Protein AF-A0A0F0H3V4-F1 (afdb_monomer_lite)

Secondary structure (DSSP, 8-state):
---HHHHHHHHHHHHHHHHTT--HHHHHHHHHHTT--HHHHHHHHHHHTS-HHHHHHHHHH-HHHHHHHHHHHTT-

Organism: Lentzea aerocolonigenes (NCBI:txid68170)

Structure (mmCIF, N/CA/C/O backbone):
data_AF-A0A0F0H3V4-F1
#
_entry.id   AF-A0A0F0H3V4-F1
#
loop_
_atom_site.group_PDB
_atom_site.id
_atom_site.type_symbol
_atom_site.label_atom_id
_atom_site.label_alt_id
_atom_site.label_comp_id
_atom_site.label_asym_id
_atom_site.label_entity_id
_atom_site.label_seq_id
_ato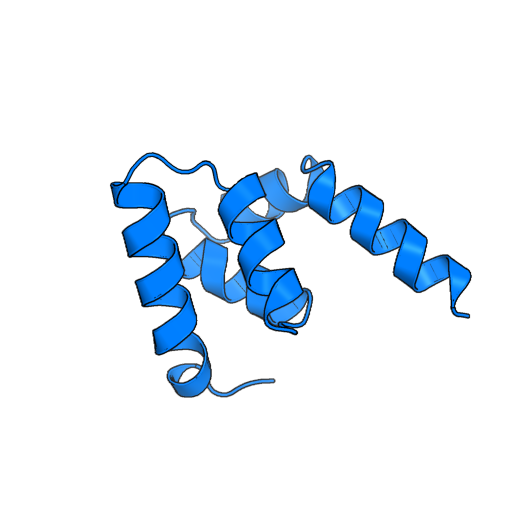m_site.pdbx_PDB_ins_code
_atom_site.Cartn_x
_atom_site.Cartn_y
_atom_site.Cartn_z
_atom_site.occupancy
_atom_site.B_iso_or_equiv
_atom_site.auth_seq_id
_atom_site.auth_comp_id
_atom_site.auth_asym_id
_atom_site.auth_atom_id
_atom_site.pdbx_PDB_model_num
ATOM 1 N N . MET A 1 1 ? 16.867 5.016 -6.961 1.00 54.28 1 MET A N 1
ATOM 2 C CA . MET A 1 1 ? 15.420 5.187 -7.209 1.00 54.28 1 MET A CA 1
ATOM 3 C C . MET A 1 1 ? 15.007 4.036 -8.100 1.00 54.28 1 MET A C 1
ATOM 5 O O . MET A 1 1 ? 15.696 3.838 -9.091 1.00 54.28 1 MET A O 1
ATOM 9 N N . SER A 1 2 ? 14.006 3.247 -7.704 1.00 59.28 2 SER A N 1
ATOM 10 C CA . SER A 1 2 ? 13.435 2.217 -8.586 1.00 59.28 2 SER A CA 1
ATOM 11 C C . SER A 1 2 ? 12.774 2.879 -9.790 1.00 59.28 2 SER A C 1
ATOM 13 O O . SER A 1 2 ? 12.296 4.012 -9.672 1.00 59.28 2 SER A O 1
ATOM 15 N N . ASP A 1 3 ? 12.783 2.199 -10.932 1.00 73.19 3 ASP A N 1
ATOM 16 C CA . ASP A 1 3 ? 12.109 2.688 -12.132 1.00 73.19 3 ASP A CA 1
ATOM 17 C C . ASP A 1 3 ? 10.585 2.672 -11.885 1.00 73.19 3 ASP A C 1
ATOM 19 O O . ASP A 1 3 ? 10.083 1.694 -11.324 1.00 73.19 3 ASP A O 1
ATOM 23 N N . PRO A 1 4 ? 9.822 3.724 -12.240 1.00 69.31 4 PRO A N 1
ATOM 24 C CA . PRO A 1 4 ? 8.365 3.721 -12.105 1.00 69.31 4 PRO A CA 1
ATOM 25 C C . PRO A 1 4 ? 7.709 2.472 -12.711 1.00 69.31 4 PRO A C 1
ATOM 27 O O . PRO A 1 4 ? 6.802 1.910 -12.102 1.00 69.31 4 PRO A O 1
ATOM 30 N N . ALA A 1 5 ? 8.240 1.971 -13.832 1.00 77.00 5 ALA A N 1
ATOM 31 C CA . ALA A 1 5 ? 7.740 0.763 -14.484 1.00 77.00 5 ALA A CA 1
ATOM 32 C C . ALA A 1 5 ? 7.941 -0.516 -13.643 1.00 77.00 5 ALA A C 1
ATOM 34 O O . ALA A 1 5 ? 7.187 -1.479 -13.777 1.00 77.00 5 ALA A O 1
ATOM 35 N N . GLU A 1 6 ? 8.929 -0.544 -12.741 1.00 86.56 6 GLU A N 1
ATOM 36 C CA . GLU A 1 6 ? 9.139 -1.664 -11.812 1.00 86.56 6 GLU A CA 1
ATOM 37 C C . GLU A 1 6 ? 8.104 -1.679 -10.676 1.00 86.56 6 GLU A C 1
ATOM 39 O O . GLU A 1 6 ? 7.905 -2.712 -10.030 1.00 86.56 6 GLU A O 1
ATOM 44 N N . LEU A 1 7 ? 7.439 -0.546 -10.420 1.00 91.00 7 LEU A N 1
ATOM 45 C CA . LEU A 1 7 ? 6.432 -0.413 -9.369 1.00 91.00 7 LEU A CA 1
ATOM 46 C C . LEU A 1 7 ? 5.010 -0.685 -9.855 1.00 91.00 7 LEU A C 1
ATOM 48 O O . LEU A 1 7 ? 4.166 -1.037 -9.029 1.00 91.00 7 LEU A O 1
ATOM 52 N N . ASP A 1 8 ? 4.755 -0.610 -11.161 1.00 92.00 8 ASP A N 1
ATOM 53 C CA . ASP A 1 8 ? 3.435 -0.843 -11.760 1.00 92.00 8 ASP A CA 1
ATOM 54 C C . ASP A 1 8 ? 2.758 -2.142 -11.278 1.00 92.00 8 ASP A C 1
ATOM 56 O O . ASP A 1 8 ? 1.598 -2.085 -10.858 1.00 92.00 8 ASP A O 1
ATOM 60 N N . PRO A 1 9 ? 3.441 -3.307 -11.198 1.00 94.25 9 PRO A N 1
ATOM 61 C CA . PRO A 1 9 ? 2.812 -4.530 -10.693 1.00 94.25 9 PRO A CA 1
ATOM 62 C C . PRO A 1 9 ? 2.358 -4.422 -9.230 1.00 94.25 9 PRO A C 1
ATOM 64 O O . PRO A 1 9 ? 1.403 -5.082 -8.814 1.00 94.25 9 PRO A O 1
ATOM 67 N N . PHE A 1 10 ? 3.044 -3.605 -8.429 1.00 95.38 10 PHE A N 1
ATOM 68 C CA . PHE A 1 10 ? 2.707 -3.368 -7.028 1.00 95.38 10 PHE A CA 1
ATOM 69 C C . PHE A 1 10 ? 1.589 -2.335 -6.879 1.00 95.38 10 PHE A C 1
ATOM 71 O O . PHE A 1 10 ? 0.756 -2.485 -5.986 1.00 95.38 10 PHE A O 1
ATOM 78 N N . VAL A 1 11 ? 1.531 -1.340 -7.767 1.00 94.38 11 VAL A N 1
ATOM 79 C CA . VAL A 1 11 ? 0.420 -0.380 -7.854 1.00 94.38 11 VAL A CA 1
ATOM 80 C C . VAL A 1 11 ? -0.872 -1.095 -8.232 1.00 94.38 11 VAL A C 1
ATOM 82 O O . VAL A 1 11 ? -1.875 -0.946 -7.535 1.00 94.38 11 VAL A O 1
ATOM 85 N N . GLU A 1 12 ? -0.847 -1.937 -9.264 1.00 95.44 12 GLU A N 1
ATOM 86 C CA . GLU A 1 12 ? -2.021 -2.705 -9.693 1.00 95.44 12 GLU A CA 1
ATOM 87 C C . GLU A 1 12 ? -2.490 -3.683 -8.612 1.00 95.44 12 GLU A C 1
ATOM 89 O O . GLU A 1 12 ? -3.683 -3.793 -8.322 1.00 95.44 12 GLU A O 1
ATOM 94 N N . LEU A 1 13 ? -1.551 -4.333 -7.924 1.00 95.31 13 LEU A N 1
ATOM 95 C CA . LEU A 1 13 ? -1.860 -5.155 -6.760 1.00 95.31 13 LEU A CA 1
ATOM 96 C C . LEU A 1 13 ? -2.514 -4.350 -5.629 1.00 95.31 13 LEU A C 1
ATOM 98 O O . LEU A 1 13 ? -3.496 -4.813 -5.046 1.00 95.31 13 LEU A O 1
ATOM 102 N N . ALA A 1 14 ? -1.957 -3.185 -5.288 1.00 95.44 14 ALA A N 1
ATOM 103 C CA . ALA A 1 14 ? -2.483 -2.324 -4.236 1.00 95.44 14 ALA A CA 1
ATOM 104 C C . ALA A 1 14 ? -3.912 -1.885 -4.572 1.00 95.44 14 ALA A C 1
ATOM 106 O O . ALA A 1 14 ? -4.815 -2.076 -3.760 1.00 95.44 14 ALA A O 1
ATOM 107 N N . ARG A 1 15 ? -4.143 -1.413 -5.802 1.00 95.44 15 ARG A N 1
ATOM 108 C CA . ARG A 1 15 ? -5.474 -1.045 -6.307 1.00 95.44 15 ARG A CA 1
ATOM 109 C C . ARG A 1 15 ? -6.458 -2.208 -6.231 1.00 95.44 15 ARG A C 1
ATOM 111 O O . ARG A 1 15 ? -7.562 -2.029 -5.726 1.00 95.44 15 ARG A O 1
ATOM 118 N N . ALA A 1 16 ? -6.059 -3.407 -6.660 1.00 96.19 16 ALA A N 1
ATOM 119 C CA . ALA A 1 16 ? -6.914 -4.593 -6.603 1.00 96.19 16 ALA A CA 1
ATOM 120 C C . ALA A 1 16 ? -7.307 -4.962 -5.163 1.00 96.19 16 ALA A C 1
ATOM 122 O O . ALA A 1 16 ? -8.455 -5.321 -4.902 1.00 96.19 16 ALA A O 1
ATOM 123 N N . ARG A 1 17 ? -6.374 -4.848 -4.211 1.00 95.69 17 ARG A N 1
ATOM 124 C CA . ARG A 1 17 ? -6.646 -5.102 -2.789 1.00 95.69 17 ARG A CA 1
ATOM 125 C C . ARG A 1 17 ? -7.582 -4.059 -2.190 1.00 95.69 17 ARG A C 1
ATOM 127 O O . ARG A 1 17 ? -8.545 -4.438 -1.530 1.00 95.69 17 ARG A O 1
ATOM 134 N N . LEU A 1 18 ? -7.346 -2.780 -2.470 1.00 94.38 18 LEU A N 1
ATOM 135 C CA . LEU A 1 18 ? -8.219 -1.690 -2.028 1.00 94.38 18 LEU A CA 1
ATOM 136 C C . LEU A 1 18 ? -9.633 -1.840 -2.607 1.00 94.38 18 LEU A C 1
ATOM 138 O O . LEU A 1 18 ? -10.613 -1.718 -1.878 1.00 94.38 18 LEU A O 1
ATOM 142 N N . ALA A 1 19 ? -9.754 -2.197 -3.889 1.00 95.12 19 ALA A N 1
ATOM 1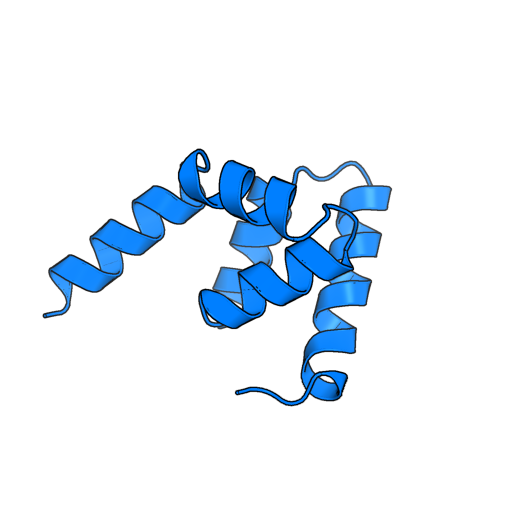43 C CA . ALA A 1 19 ? -11.041 -2.459 -4.536 1.00 95.12 19 ALA A CA 1
ATOM 144 C C . ALA A 1 19 ? -11.782 -3.668 -3.935 1.00 95.12 19 ALA A C 1
ATOM 146 O O . ALA A 1 19 ? -13.011 -3.690 -3.913 1.00 95.12 19 ALA A O 1
ATOM 147 N N . ALA A 1 20 ? -11.048 -4.653 -3.410 1.00 96.00 20 ALA A N 1
ATOM 148 C CA . ALA A 1 20 ? -11.606 -5.783 -2.668 1.00 96.00 20 ALA A CA 1
ATOM 149 C C . ALA A 1 20 ? -11.993 -5.439 -1.213 1.00 96.00 20 ALA A C 1
ATOM 151 O O . ALA A 1 20 ? -12.472 -6.313 -0.491 1.00 96.00 20 ALA A O 1
ATOM 152 N N . GLY A 1 21 ? -11.797 -4.189 -0.778 1.00 95.88 21 GLY A N 1
ATOM 153 C CA . GLY A 1 21 ? -12.140 -3.707 0.562 1.00 95.88 21 GLY A CA 1
ATOM 154 C C . GLY A 1 21 ? -11.009 -3.792 1.589 1.00 95.88 21 GLY A C 1
ATOM 155 O O . GLY A 1 21 ? -11.260 -3.554 2.769 1.00 95.88 21 GLY A O 1
ATOM 156 N N . ALA A 1 22 ? -9.779 -4.118 1.176 1.00 94.56 22 ALA A N 1
ATOM 157 C CA . ALA A 1 22 ? -8.628 -4.086 2.076 1.00 94.56 22 ALA A CA 1
ATOM 158 C C . ALA A 1 22 ? -8.317 -2.648 2.524 1.00 94.56 22 ALA A C 1
ATOM 160 O O . ALA A 1 22 ? -8.491 -1.692 1.767 1.00 94.56 22 ALA A O 1
ATOM 161 N N . GLY A 1 23 ? -7.811 -2.496 3.748 1.00 92.06 23 GLY A N 1
ATOM 162 C CA . GLY A 1 23 ? -7.322 -1.210 4.251 1.00 92.06 23 GLY A CA 1
ATOM 163 C C . GLY A 1 23 ? -5.895 -0.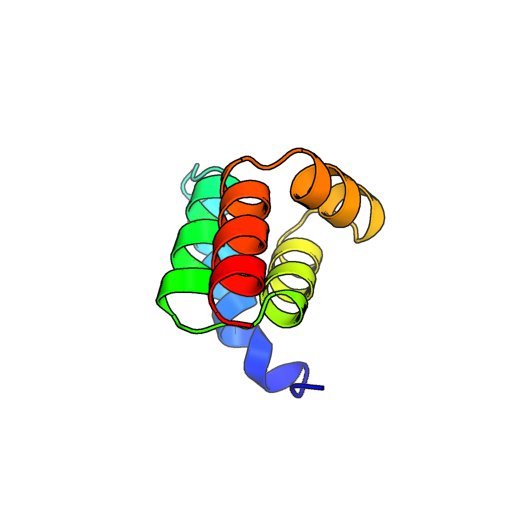899 3.784 1.00 92.06 23 GLY A C 1
ATOM 164 O O . GLY A 1 23 ? -5.115 -1.802 3.483 1.00 92.06 23 GLY A O 1
ATOM 165 N N . TYR A 1 24 ? -5.509 0.380 3.795 1.00 90.75 24 TYR A N 1
ATOM 166 C CA . TYR A 1 24 ? -4.152 0.803 3.416 1.00 90.75 24 TYR A CA 1
ATOM 167 C C . TYR A 1 24 ? -3.048 0.191 4.295 1.00 90.75 24 TYR A C 1
ATOM 169 O O . TYR A 1 24 ? -1.977 -0.118 3.778 1.00 90.75 24 TYR A O 1
ATOM 177 N N . ASP A 1 25 ? -3.301 -0.049 5.587 1.00 90.06 25 ASP A N 1
ATOM 178 C CA . ASP A 1 25 ? -2.341 -0.730 6.474 1.00 90.06 25 ASP A CA 1
ATOM 179 C C . ASP A 1 25 ? -2.093 -2.188 6.059 1.00 90.06 25 ASP A C 1
ATOM 181 O O . ASP A 1 25 ? -0.961 -2.671 6.119 1.00 90.06 25 ASP A O 1
ATOM 185 N N . GLU A 1 26 ? -3.131 -2.888 5.593 1.00 91.69 26 GLU A N 1
ATOM 186 C CA . GLU A 1 26 ? -3.010 -4.263 5.103 1.00 91.69 26 GLU A CA 1
ATOM 187 C C . GLU A 1 26 ? -2.185 -4.304 3.813 1.00 91.69 26 GLU A C 1
ATOM 189 O O . GLU A 1 26 ? -1.267 -5.117 3.674 1.00 91.69 26 GLU A O 1
ATOM 194 N N . VAL A 1 27 ? -2.463 -3.377 2.891 1.00 93.50 27 VAL A N 1
ATOM 195 C CA . VAL A 1 27 ? -1.690 -3.230 1.653 1.00 93.50 27 VAL A CA 1
ATOM 196 C C . VAL A 1 27 ? -0.233 -2.903 1.969 1.00 93.50 27 VAL A C 1
ATOM 198 O O . VAL A 1 27 ? 0.665 -3.540 1.423 1.00 93.50 27 VAL A O 1
ATOM 201 N N . LEU A 1 28 ? 0.023 -1.973 2.890 1.00 90.88 28 LEU A N 1
ATOM 202 C CA . LEU A 1 28 ? 1.373 -1.603 3.306 1.00 90.88 28 LEU A CA 1
ATOM 203 C C . LEU A 1 28 ? 2.145 -2.800 3.886 1.00 90.88 28 LEU A C 1
ATOM 205 O O . LEU A 1 28 ? 3.298 -3.028 3.512 1.00 90.88 28 LEU A O 1
ATOM 209 N N . GLY A 1 29 ? 1.502 -3.596 4.746 1.00 90.81 29 GLY A N 1
ATOM 210 C CA . GLY A 1 29 ? 2.080 -4.828 5.285 1.00 90.81 29 GLY A CA 1
ATOM 211 C C . GLY A 1 29 ? 2.425 -5.842 4.192 1.00 90.81 29 GLY A C 1
ATOM 212 O O . GLY A 1 29 ? 3.502 -6.439 4.212 1.00 90.81 29 GLY A O 1
ATOM 213 N N . LEU A 1 30 ? 1.556 -5.988 3.190 1.00 92.75 30 LEU A N 1
ATOM 214 C CA . LEU A 1 30 ? 1.791 -6.873 2.053 1.00 92.75 30 LEU A CA 1
ATOM 215 C C . LEU A 1 30 ? 2.975 -6.410 1.193 1.00 92.75 30 LEU A C 1
ATOM 217 O O . LEU A 1 30 ? 3.804 -7.228 0.793 1.00 92.75 30 LEU A O 1
ATOM 221 N N . LEU A 1 31 ? 3.077 -5.110 0.905 1.00 92.06 31 LEU A N 1
ATOM 222 C CA . LEU A 1 31 ? 4.189 -4.556 0.128 1.00 92.06 31 LEU A CA 1
ATOM 223 C C . LEU A 1 31 ? 5.524 -4.754 0.858 1.00 92.06 31 LEU A C 1
ATOM 225 O O . LEU A 1 31 ? 6.504 -5.175 0.241 1.00 92.06 31 LEU A O 1
ATOM 229 N N . ARG A 1 32 ? 5.539 -4.558 2.183 1.00 88.62 32 ARG A N 1
ATOM 230 C CA . ARG A 1 32 ? 6.701 -4.856 3.031 1.00 88.62 32 ARG A CA 1
ATOM 231 C C . ARG A 1 32 ? 7.100 -6.332 2.959 1.00 88.62 32 ARG A C 1
ATOM 233 O O . ARG A 1 32 ? 8.276 -6.627 2.775 1.00 88.62 32 ARG A O 1
ATOM 240 N N . GLN A 1 33 ? 6.147 -7.262 3.055 1.00 89.25 33 GLN A N 1
ATOM 241 C CA . GLN A 1 33 ? 6.427 -8.704 2.937 1.00 89.25 33 GLN A CA 1
ATOM 242 C C . GLN A 1 33 ? 7.017 -9.090 1.573 1.00 89.25 33 GLN A C 1
ATOM 244 O O . GLN A 1 33 ? 7.752 -10.068 1.474 1.00 89.25 33 GLN A O 1
ATOM 249 N N . ARG A 1 34 ? 6.730 -8.313 0.523 1.00 88.94 34 ARG A N 1
ATOM 250 C CA . ARG A 1 34 ? 7.331 -8.477 -0.808 1.00 88.94 34 ARG A CA 1
ATOM 251 C C . ARG A 1 34 ? 8.707 -7.823 -0.952 1.00 88.94 34 ARG A C 1
ATOM 253 O O . ARG A 1 34 ? 9.265 -7.837 -2.044 1.00 88.94 34 ARG A O 1
ATOM 260 N N . GLY A 1 35 ? 9.254 -7.273 0.131 1.00 88.81 35 GLY A N 1
ATOM 261 C CA . GLY A 1 35 ? 10.593 -6.693 0.168 1.00 88.81 35 GLY A CA 1
ATOM 262 C C . GLY A 1 35 ? 10.676 -5.276 -0.390 1.00 88.81 35 GLY A C 1
ATOM 263 O O . GLY A 1 35 ? 11.774 -4.815 -0.698 1.00 88.81 35 GLY A O 1
ATOM 264 N N . LEU A 1 36 ? 9.549 -4.568 -0.542 1.00 90.19 36 LEU A N 1
ATOM 265 C CA . LEU A 1 36 ? 9.605 -3.180 -0.989 1.00 90.19 36 LEU A CA 1
ATOM 266 C C . LEU A 1 36 ? 10.236 -2.303 0.085 1.00 90.19 36 LEU A C 1
ATOM 268 O O . LEU A 1 36 ? 9.918 -2.395 1.271 1.00 90.19 36 LEU A O 1
ATOM 272 N N . SER A 1 37 ? 11.098 -1.397 -0.371 1.00 88.12 37 SER A N 1
ATOM 273 C CA . SER A 1 37 ? 11.627 -0.344 0.481 1.00 88.12 37 SER A CA 1
ATOM 274 C C . SER A 1 37 ? 10.510 0.588 0.946 1.00 88.12 37 SER A C 1
ATOM 276 O O . SER A 1 37 ? 9.484 0.762 0.283 1.00 88.12 37 SER A O 1
ATOM 278 N N . LYS A 1 38 ? 10.774 1.269 2.059 1.00 85.38 38 LYS A N 1
ATOM 279 C CA . LYS A 1 38 ? 9.937 2.330 2.618 1.00 85.38 38 LYS A CA 1
ATOM 280 C C . LYS A 1 38 ? 9.480 3.326 1.539 1.00 85.38 38 LYS A C 1
ATOM 282 O O . LYS A 1 38 ? 8.289 3.569 1.359 1.00 85.38 38 LYS A O 1
ATOM 287 N N . MET A 1 39 ? 10.427 3.841 0.753 1.00 88.50 39 MET A N 1
ATOM 288 C CA . MET A 1 39 ? 10.138 4.800 -0.316 1.00 88.50 39 MET A CA 1
ATOM 289 C C . MET A 1 39 ? 9.267 4.197 -1.427 1.00 88.50 39 MET A C 1
ATOM 291 O O . MET A 1 39 ? 8.341 4.853 -1.897 1.00 88.50 39 MET A O 1
ATOM 295 N N . ASN A 1 40 ? 9.518 2.945 -1.816 1.00 91.31 40 ASN A N 1
ATOM 296 C CA . ASN A 1 40 ? 8.728 2.279 -2.850 1.00 91.31 40 ASN A CA 1
ATOM 297 C C . ASN A 1 40 ? 7.294 2.017 -2.380 1.00 91.31 40 ASN A C 1
ATOM 299 O O . ASN A 1 40 ? 6.364 2.226 -3.150 1.00 91.31 40 ASN A O 1
ATOM 303 N N . CYS A 1 41 ? 7.089 1.654 -1.112 1.00 91.00 41 CYS A N 1
ATOM 304 C CA . CYS A 1 41 ? 5.749 1.555 -0.534 1.00 91.00 41 CYS A CA 1
ATOM 305 C C . CYS A 1 41 ? 5.010 2.894 -0.560 1.00 91.00 41 CYS A C 1
ATOM 307 O O . CYS A 1 41 ? 3.839 2.931 -0.922 1.00 91.00 41 CYS A O 1
ATOM 309 N N . LEU A 1 42 ? 5.687 3.995 -0.220 1.00 90.94 42 LEU A N 1
ATOM 310 C CA . LEU A 1 42 ? 5.095 5.332 -0.275 1.00 90.94 42 LEU A CA 1
ATOM 311 C C . LEU A 1 42 ? 4.653 5.689 -1.699 1.00 90.94 42 LEU A C 1
ATOM 313 O O . LEU A 1 42 ? 3.535 6.164 -1.887 1.00 90.94 42 LEU A O 1
ATOM 317 N N . MET A 1 43 ? 5.501 5.429 -2.698 1.00 91.69 43 MET A N 1
ATOM 318 C CA . MET A 1 43 ? 5.149 5.654 -4.103 1.00 91.69 43 MET A CA 1
ATOM 319 C C . MET A 1 43 ? 3.961 4.783 -4.527 1.00 91.69 43 MET A C 1
ATOM 321 O O . MET A 1 43 ? 2.992 5.303 -5.066 1.00 91.69 43 MET A O 1
ATOM 325 N N . VAL A 1 44 ? 3.979 3.487 -4.205 1.00 93.50 44 VAL A N 1
ATOM 326 C CA . VAL A 1 44 ? 2.901 2.557 -4.571 1.00 93.50 44 VAL A CA 1
ATOM 327 C C . VAL A 1 44 ? 1.565 2.950 -3.939 1.00 93.50 44 VAL A C 1
ATOM 329 O O . VAL A 1 44 ? 0.549 2.975 -4.630 1.00 93.50 44 VAL A O 1
ATOM 332 N N . ILE A 1 45 ? 1.545 3.287 -2.646 1.00 92.69 45 ILE A N 1
ATOM 333 C CA . ILE A 1 45 ? 0.316 3.718 -1.964 1.00 92.69 45 ILE A CA 1
ATOM 334 C C . ILE A 1 45 ? -0.192 5.036 -2.558 1.00 92.69 45 ILE A C 1
ATOM 336 O O . ILE A 1 45 ? -1.395 5.157 -2.805 1.00 92.69 45 ILE A O 1
ATOM 340 N N . SER A 1 46 ? 0.716 5.967 -2.865 1.00 93.62 46 SER A N 1
ATOM 341 C CA . SER A 1 46 ? 0.363 7.240 -3.492 1.00 93.62 46 SER A CA 1
ATOM 342 C C . SER A 1 46 ? -0.323 7.037 -4.847 1.00 93.62 46 SER A C 1
ATOM 344 O O . SER A 1 46 ? -1.407 7.550 -5.111 1.00 93.62 46 SER A O 1
ATOM 346 N N . GLU A 1 47 ? 0.271 6.210 -5.702 1.00 92.06 47 GLU A N 1
ATOM 347 C CA . GLU A 1 47 ? -0.274 5.913 -7.030 1.00 92.06 47 GLU A CA 1
ATOM 348 C C . GLU A 1 47 ? -1.521 5.007 -6.978 1.00 92.06 47 GLU A C 1
ATOM 350 O O . GLU A 1 47 ? -2.307 4.951 -7.928 1.00 92.06 47 GLU A O 1
ATOM 355 N N . SER A 1 48 ? -1.751 4.302 -5.865 1.00 89.88 48 SER A N 1
ATOM 356 C CA . SER A 1 48 ? -2.915 3.421 -5.694 1.00 89.88 48 SER A CA 1
ATOM 357 C C . SER A 1 48 ? -4.224 4.154 -5.382 1.00 89.88 48 SER A C 1
ATOM 359 O O . SER A 1 48 ? -5.288 3.554 -5.524 1.00 89.88 48 SER A O 1
ATOM 361 N N . GLY A 1 49 ? -4.168 5.437 -5.001 1.00 85.50 49 GLY A N 1
ATOM 362 C CA . GLY A 1 49 ? -5.368 6.269 -4.863 1.00 85.50 49 GLY A CA 1
ATOM 363 C C . GLY A 1 49 ? -5.322 7.357 -3.790 1.00 85.50 49 GLY A C 1
ATOM 364 O O . GLY A 1 49 ? -6.167 8.246 -3.824 1.00 85.50 49 GLY A O 1
ATOM 365 N N . LEU A 1 50 ? -4.362 7.327 -2.860 1.00 80.38 50 LEU A N 1
ATOM 366 C CA . LEU A 1 50 ? -4.154 8.430 -1.913 1.00 80.38 50 LEU A CA 1
ATOM 367 C C . LEU A 1 50 ? -3.196 9.437 -2.540 1.00 80.38 50 LEU A C 1
ATOM 369 O O . LEU A 1 50 ? -2.075 9.074 -2.857 1.00 80.38 50 LEU A O 1
ATOM 373 N N . GLY A 1 51 ? -3.547 10.717 -2.665 1.00 86.19 51 GLY A N 1
ATOM 374 C CA . GLY A 1 51 ? -2.567 11.701 -3.136 1.00 86.19 51 GLY A CA 1
ATOM 375 C C . GLY A 1 51 ? -1.292 11.687 -2.272 1.00 86.19 51 GLY A C 1
ATOM 376 O O . GLY A 1 51 ? -1.323 11.313 -1.097 1.00 86.19 51 GLY A O 1
ATOM 377 N N . LEU A 1 52 ? -0.153 12.131 -2.812 1.00 85.94 52 LEU A N 1
ATOM 378 C CA . LEU A 1 52 ? 1.141 12.076 -2.109 1.00 85.94 52 LEU A CA 1
ATOM 379 C C . LEU A 1 52 ? 1.100 12.700 -0.700 1.00 85.94 52 LEU A C 1
ATOM 381 O O . LEU A 1 52 ? 1.740 12.209 0.232 1.00 85.94 52 LEU A O 1
ATOM 385 N N . ALA A 1 53 ? 0.349 13.791 -0.534 1.00 86.56 53 ALA A N 1
ATOM 386 C CA . ALA A 1 53 ? 0.193 14.470 0.749 1.00 86.56 53 ALA A CA 1
ATOM 387 C C . ALA A 1 53 ? -0.589 13.628 1.771 1.00 86.56 53 ALA A C 1
ATOM 389 O O . ALA A 1 53 ? -0.197 13.562 2.936 1.00 86.56 53 ALA A O 1
ATOM 390 N N . GLU A 1 54 ? -1.667 12.974 1.344 1.00 87.94 54 GLU A N 1
ATOM 391 C CA . GLU A 1 54 ? -2.483 12.108 2.201 1.00 87.94 54 GLU A CA 1
ATOM 392 C C . GLU A 1 54 ? -1.740 10.823 2.535 1.00 87.94 54 GLU A C 1
ATOM 394 O O . GLU A 1 54 ? -1.721 10.418 3.692 1.00 87.94 54 GLU A O 1
ATOM 399 N N . THR A 1 55 ? -1.025 10.260 1.559 1.00 89.31 55 THR A N 1
ATOM 400 C CA . THR A 1 55 ? -0.137 9.120 1.780 1.00 89.31 55 THR A CA 1
ATOM 401 C C . THR A 1 55 ? 0.883 9.439 2.863 1.00 89.31 55 THR A C 1
ATOM 403 O O . THR A 1 55 ? 1.002 8.684 3.819 1.00 89.31 55 THR A O 1
ATOM 406 N N . LYS A 1 56 ? 1.576 10.586 2.791 1.00 86.06 56 LYS A N 1
ATOM 407 C CA . LYS A 1 56 ? 2.542 10.993 3.827 1.00 86.06 56 LYS A CA 1
ATOM 408 C C . LYS A 1 56 ? 1.916 11.112 5.219 1.00 86.06 56 LYS A C 1
ATOM 410 O O . LYS A 1 56 ? 2.544 10.678 6.181 1.00 86.06 56 LYS A O 1
ATOM 415 N N . ARG A 1 57 ? 0.705 11.675 5.330 1.00 87.56 57 ARG A N 1
ATOM 416 C CA . ARG A 1 57 ? -0.023 11.752 6.612 1.00 87.56 57 ARG A CA 1
ATOM 417 C C . ARG A 1 57 ? -0.359 10.360 7.135 1.00 87.56 57 ARG A C 1
ATOM 419 O O . ARG A 1 57 ? 0.001 10.041 8.261 1.00 87.56 57 ARG A O 1
ATOM 426 N N . PHE A 1 58 ? -0.936 9.516 6.282 1.00 87.12 58 PHE A N 1
ATOM 427 C CA . PHE A 1 58 ? -1.237 8.126 6.606 1.00 87.12 58 PHE A CA 1
ATOM 428 C C . PHE A 1 58 ? 0.010 7.374 7.085 1.00 87.12 58 PHE A C 1
ATOM 430 O O . PHE A 1 58 ? -0.035 6.713 8.114 1.00 87.12 58 PHE A O 1
ATOM 437 N N . MET A 1 59 ? 1.148 7.515 6.399 1.00 83.00 59 MET A N 1
ATOM 438 C CA . MET A 1 59 ? 2.393 6.853 6.804 1.00 83.00 59 MET A CA 1
ATOM 439 C C . MET A 1 59 ? 2.862 7.319 8.185 1.00 83.00 59 MET A C 1
ATOM 441 O O . MET A 1 59 ? 3.387 6.525 8.953 1.00 83.00 59 MET A O 1
ATOM 445 N N . HIS A 1 60 ? 2.688 8.600 8.510 1.00 82.75 60 HIS A N 1
ATOM 446 C CA . HIS A 1 60 ? 3.086 9.136 9.810 1.00 82.75 60 HIS A CA 1
ATOM 447 C C . HIS A 1 60 ? 2.205 8.613 10.956 1.00 82.75 60 HIS A C 1
ATOM 449 O O . HIS A 1 60 ? 2.694 8.416 12.064 1.00 82.75 60 HIS A O 1
ATOM 455 N N . GLU A 1 61 ? 0.926 8.359 10.679 1.00 82.19 61 GLU A N 1
ATOM 456 C CA . GLU A 1 61 ? -0.062 7.873 11.652 1.00 82.19 61 GLU A CA 1
ATOM 457 C C . GLU A 1 61 ? -0.169 6.334 11.694 1.00 82.19 61 GLU A C 1
ATOM 459 O O . GLU A 1 61 ? -0.680 5.765 12.661 1.00 82.19 61 GLU A O 1
ATOM 464 N N . SER A 1 62 ? 0.329 5.643 10.664 1.00 75.69 62 SER A N 1
ATOM 465 C CA . SER A 1 62 ? 0.262 4.187 10.533 1.00 75.69 62 SER A CA 1
ATOM 466 C C . SER A 1 62 ? 1.132 3.491 11.579 1.00 75.69 62 SER A C 1
ATOM 468 O O . SER A 1 62 ? 2.355 3.648 11.635 1.00 75.69 62 SER A O 1
ATOM 470 N N . ARG A 1 63 ? 0.502 2.613 12.367 1.00 71.94 63 ARG A N 1
ATOM 471 C CA . ARG A 1 63 ? 1.201 1.737 13.322 1.00 71.94 63 ARG A CA 1
ATOM 472 C C . ARG A 1 63 ? 2.151 0.762 12.629 1.00 71.94 63 ARG A C 1
ATOM 474 O O . ARG A 1 63 ? 3.203 0.455 13.181 1.00 71.94 63 ARG A O 1
ATOM 481 N N . VAL A 1 64 ? 1.798 0.295 11.429 1.00 72.06 64 VAL A N 1
ATOM 482 C CA . VAL A 1 64 ? 2.636 -0.612 10.626 1.00 72.06 64 VAL A CA 1
ATOM 483 C C . VAL A 1 64 ? 3.924 0.095 10.210 1.00 72.06 64 VAL A C 1
ATOM 485 O O . VAL A 1 64 ? 5.003 -0.48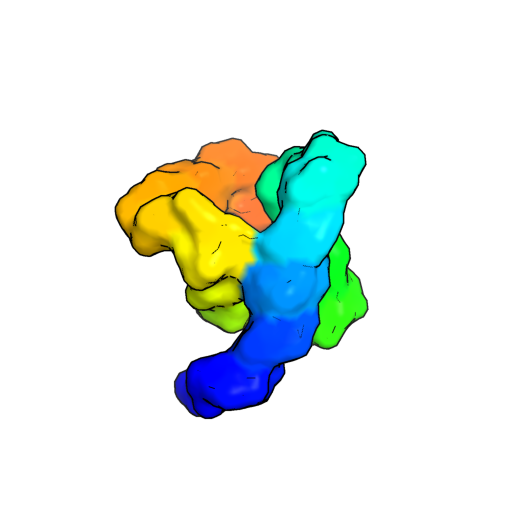9 10.282 1.00 72.06 64 VAL A O 1
ATOM 488 N N . TRP A 1 65 ? 3.825 1.368 9.830 1.00 73.00 65 TRP A N 1
ATOM 489 C CA . TRP A 1 65 ? 4.979 2.193 9.489 1.00 73.00 65 TRP A CA 1
ATOM 490 C C . TRP A 1 65 ? 5.815 2.598 10.707 1.00 73.00 65 TRP A C 1
ATOM 492 O O . TRP A 1 65 ? 7.041 2.619 10.626 1.00 73.00 65 TRP A O 1
ATOM 502 N N . ALA A 1 66 ? 5.174 2.885 11.844 1.00 73.94 66 ALA A N 1
ATOM 503 C CA . ALA A 1 66 ? 5.864 3.170 13.100 1.00 73.94 66 ALA A CA 1
ATOM 504 C C . ALA A 1 66 ? 6.684 1.964 13.590 1.00 73.94 66 ALA A C 1
ATOM 506 O O . ALA A 1 66 ? 7.852 2.127 13.932 1.00 73.94 66 ALA A O 1
ATOM 507 N N . ALA A 1 67 ? 6.122 0.751 13.533 1.00 70.75 67 ALA A N 1
ATOM 508 C CA . ALA A 1 67 ? 6.859 -0.483 13.820 1.00 70.75 67 ALA A CA 1
ATOM 509 C C . ALA A 1 67 ? 8.044 -0.685 12.859 1.00 70.75 67 ALA A C 1
ATOM 511 O O . ALA A 1 67 ? 9.091 -1.184 13.250 1.00 70.75 67 ALA A O 1
ATOM 512 N N . TRP A 1 68 ? 7.902 -0.240 11.608 1.00 70.62 68 TRP A N 1
ATOM 513 C CA . TRP A 1 68 ? 8.971 -0.304 10.616 1.00 70.62 68 TRP A CA 1
ATOM 514 C C . TRP A 1 68 ? 10.153 0.629 10.929 1.00 70.62 68 TRP A C 1
ATOM 516 O O . TRP A 1 68 ? 11.262 0.331 10.508 1.00 70.62 68 TRP A O 1
ATOM 526 N N . GLN A 1 69 ? 9.938 1.738 11.653 1.00 62.12 69 GLN A N 1
ATOM 527 C CA . GLN A 1 69 ? 11.031 2.608 12.120 1.00 62.12 69 GLN A CA 1
ATOM 528 C C . GLN A 1 69 ? 11.824 1.983 13.268 1.00 62.12 69 GLN A C 1
ATOM 530 O O . GLN A 1 69 ? 13.045 2.078 13.269 1.00 62.12 69 GLN A O 1
ATOM 535 N N . ALA A 1 70 ? 11.142 1.306 14.196 1.00 61.47 70 ALA A N 1
ATOM 536 C CA . ALA A 1 70 ? 11.795 0.651 15.326 1.00 61.47 70 ALA A CA 1
ATOM 537 C C . ALA A 1 70 ? 12.753 -0.474 14.880 1.00 61.47 70 ALA A C 1
ATOM 539 O O . ALA A 1 70 ? 13.854 -0.577 15.409 1.00 61.47 70 ALA A O 1
ATOM 540 N N . ASP A 1 71 ? 12.374 -1.259 13.863 1.00 59.94 71 ASP A N 1
ATOM 541 C CA . ASP A 1 71 ? 13.228 -2.327 13.309 1.00 59.94 71 AS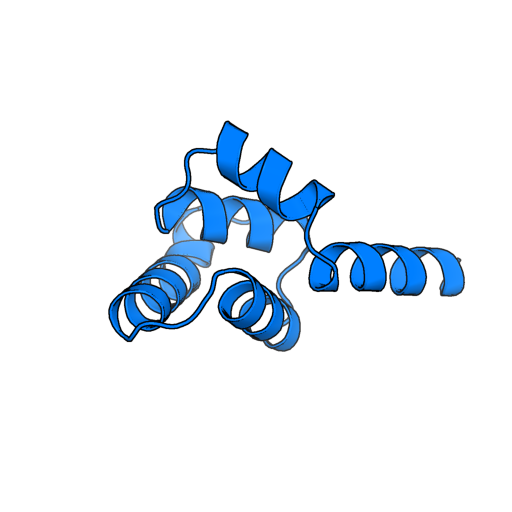P A CA 1
ATOM 542 C C . ASP A 1 71 ? 14.500 -1.790 12.607 1.00 59.94 71 ASP A C 1
ATOM 544 O O . ASP A 1 71 ? 15.536 -2.459 12.599 1.00 59.94 71 ASP A O 1
ATOM 548 N N . ASP A 1 72 ? 14.429 -0.592 12.010 1.00 56.97 72 ASP A N 1
ATOM 549 C CA . ASP A 1 72 ? 15.558 0.064 11.321 1.00 56.97 72 ASP A CA 1
ATOM 550 C C . ASP A 1 72 ? 16.564 0.655 12.335 1.00 56.97 72 ASP A C 1
ATOM 552 O O . ASP A 1 72 ? 17.774 0.613 12.110 1.00 56.97 72 ASP A O 1
ATOM 556 N N . GLU A 1 73 ? 16.077 1.173 13.472 1.00 54.81 73 GLU A N 1
ATOM 557 C CA . GLU A 1 73 ? 16.916 1.703 14.562 1.00 54.81 73 GLU A CA 1
ATOM 558 C C . GLU A 1 73 ? 17.616 0.601 15.375 1.00 54.81 73 GLU A C 1
ATOM 560 O O . GLU A 1 73 ? 18.736 0.810 15.831 1.00 54.81 73 GLU A O 1
ATOM 565 N N . GLU A 1 74 ? 17.012 -0.581 15.531 1.00 51.00 74 GLU A N 1
ATOM 566 C CA . GLU A 1 74 ? 17.593 -1.692 16.308 1.00 51.00 74 GLU A CA 1
ATOM 567 C C . GLU A 1 74 ? 18.684 -2.473 15.541 1.00 51.00 74 GLU A C 1
ATOM 569 O O . GLU A 1 74 ? 19.424 -3.265 16.124 1.00 51.00 74 GLU A O 1
ATOM 574 N N . SER A 1 75 ? 18.823 -2.222 14.235 1.00 48.69 75 SER A N 1
ATOM 575 C CA . SER A 1 75 ? 19.833 -2.850 13.369 1.00 48.69 75 SER A CA 1
ATOM 576 C C . SER A 1 75 ? 21.096 -1.994 13.145 1.00 48.69 75 SER A C 1
ATOM 578 O O . SER A 1 75 ? 21.936 -2.381 12.327 1.00 48.69 75 SER A O 1
ATOM 580 N N . SER A 1 76 ? 21.232 -0.845 13.829 1.00 46.03 76 SER A N 1
ATOM 581 C CA . SER A 1 76 ? 22.372 0.092 13.714 1.00 46.03 76 SER A CA 1
ATOM 582 C C . SER A 1 76 ? 23.339 0.048 14.897 1.00 46.03 76 SER A C 1
ATOM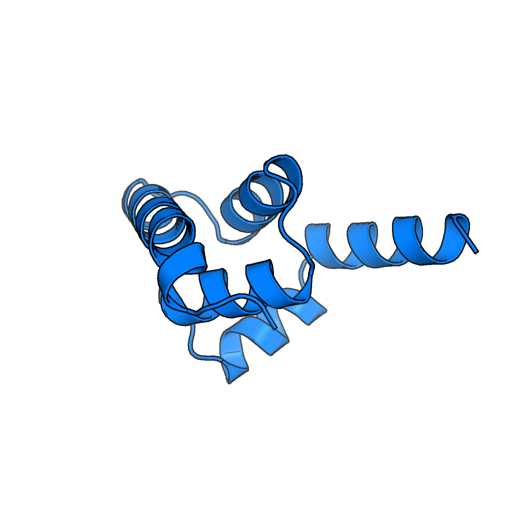 584 O O . SER A 1 76 ? 22.876 -0.057 16.052 1.00 46.03 76 SER A O 1
#

Radius of gyration: 12.0 Å; chains: 1; bounding box: 34×23×31 Å

Sequence (76 aa):
MSDPAELDPFVELARARLAAGAGYDEVLGLLRQRGLSKMNCLMVISESGLGLAETKRFMHESRVWAAWQADDEESS

pLDDT: mean 83.61, std 13.08, range [46.03, 96.19]

Foldseek 3Di:
DDDPVVLVVLLVVLLVCVVVVDDLLVSLVVCVVVVDDPVSSLVSSCSNDPPSVRSVVCLVVHPSNVVVVVVVVVVD